Protein AF-0000000074165530 (afdb_homodimer)

Structure (mmCIF, N/CA/C/O backbone):
data_AF-0000000074165530-model_v1
#
loop_
_entity.id
_entity.type
_entity.pdbx_description
1 polymer 'H+-transporting ATP synthase subunit K'
#
loop_
_atom_site.group_PDB
_atom_site.id
_atom_site.type_symbol
_atom_site.label_atom_id
_atom_site.label_alt_id
_atom_site.label_comp_id
_atom_site.label_asym_id
_atom_site.label_entity_id
_atom_site.label_seq_id
_atom_site.pdbx_PDB_ins_code
_atom_site.Cartn_x
_atom_site.Cartn_y
_atom_site.Cartn_z
_atom_site.occupancy
_atom_site.B_iso_or_equiv
_atom_site.auth_seq_id
_atom_site.auth_comp_id
_atom_site.auth_asym_id
_atom_site.auth_atom_id
_atom_site.pdbx_PDB_model_num
ATOM 1 N N . MET A 1 1 ? 1.775 26.547 21.594 1 53.91 1 MET A N 1
ATOM 2 C CA . MET A 1 1 ? 1.534 25.906 20.297 1 53.91 1 MET A CA 1
ATOM 3 C C . MET A 1 1 ? 1.363 24.391 20.469 1 53.91 1 MET A C 1
ATOM 5 O O . MET A 1 1 ? 1.99 23.781 21.328 1 53.91 1 MET A O 1
ATOM 9 N N . PRO A 1 2 ? 0.323 23.719 19.969 1 65.38 2 PRO A N 1
ATOM 10 C CA . PRO A 1 2 ? 0.14 22.297 20.203 1 65.38 2 PRO A CA 1
ATOM 11 C C . PRO A 1 2 ? 1.396 21.484 19.891 1 65.38 2 PRO A C 1
ATOM 13 O O . PRO A 1 2 ? 2.207 21.891 19.047 1 65.38 2 PRO A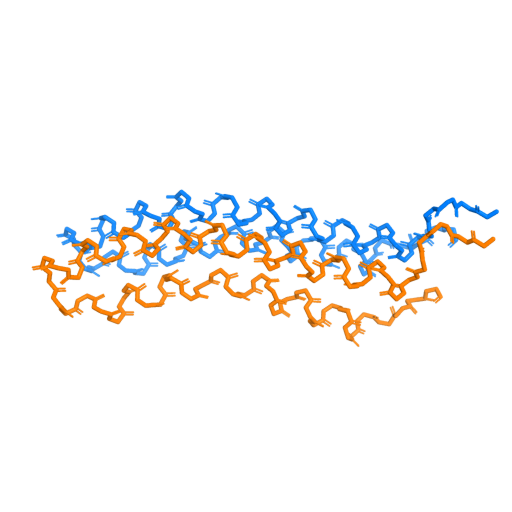 O 1
ATOM 16 N N . ALA A 1 3 ? 1.616 20.5 20.75 1 78.5 3 ALA A N 1
ATOM 17 C CA . ALA A 1 3 ? 2.791 19.641 20.625 1 78.5 3 ALA A CA 1
ATOM 18 C C . ALA A 1 3 ? 2.912 19.078 19.219 1 78.5 3 ALA A C 1
ATOM 20 O O . ALA A 1 3 ? 4.02 18.828 18.734 1 78.5 3 ALA A O 1
ATOM 21 N N . ILE A 1 4 ? 1.678 18.828 18.609 1 77.12 4 ILE A N 1
ATOM 22 C CA . ILE A 1 4 ? 1.638 18.281 17.25 1 77.12 4 ILE A CA 1
ATOM 23 C C . ILE A 1 4 ? 0.901 19.266 16.344 1 77.12 4 ILE A C 1
ATOM 25 O O . ILE A 1 4 ? -0.238 19.641 16.609 1 77.12 4 ILE A O 1
ATOM 29 N N . THR A 1 5 ? 1.479 19.781 15.453 1 81.94 5 THR A N 1
ATOM 30 C CA . THR A 1 5 ? 0.879 20.703 14.484 1 81.94 5 THR A CA 1
ATOM 31 C C . THR A 1 5 ? -0.133 19.969 13.609 1 81.94 5 THR A C 1
ATOM 33 O O . THR A 1 5 ? -0.099 18.734 13.508 1 81.94 5 THR A O 1
ATOM 36 N N . PRO A 1 6 ? -1.064 20.672 13.203 1 79.94 6 PRO A N 1
ATOM 37 C CA . PRO A 1 6 ? -2.029 20.047 12.289 1 79.94 6 PRO A CA 1
ATOM 38 C C . PRO A 1 6 ? -1.36 19.312 11.141 1 79.94 6 PRO A C 1
ATOM 40 O O . PRO A 1 6 ? -1.823 18.234 10.734 1 79.94 6 PRO A O 1
ATOM 43 N N . LYS A 1 7 ? -0.311 19.844 10.617 1 78.5 7 LYS A N 1
ATOM 44 C CA . LYS A 1 7 ? 0.422 19.188 9.539 1 78.5 7 LYS A CA 1
ATOM 45 C C . LYS A 1 7 ? 1.028 17.875 10.016 1 78.5 7 LYS A C 1
ATOM 47 O O . LYS A 1 7 ? 0.981 16.859 9.305 1 78.5 7 LYS A O 1
ATOM 52 N N . ALA A 1 8 ? 1.49 17.828 11.219 1 83.38 8 ALA A N 1
ATOM 53 C CA . ALA A 1 8 ? 2.072 16.625 11.789 1 83.38 8 ALA A CA 1
ATOM 54 C C . ALA A 1 8 ? 1 15.57 12.055 1 83.38 8 ALA A C 1
ATOM 56 O O . ALA A 1 8 ? 1.22 14.383 11.82 1 83.38 8 ALA A O 1
ATOM 57 N N . ALA A 1 9 ? -0.047 16.016 12.445 1 84.44 9 ALA A N 1
ATOM 58 C CA . ALA A 1 9 ? -1.156 15.102 12.711 1 84.44 9 ALA A CA 1
ATOM 59 C C . ALA A 1 9 ? -1.664 14.461 11.422 1 84.44 9 ALA A C 1
ATOM 61 O O . ALA A 1 9 ? -2.01 13.281 11.398 1 84.44 9 ALA A O 1
ATOM 62 N N . ALA A 1 10 ? -1.673 15.195 10.391 1 83.88 10 ALA A N 1
ATOM 63 C CA . ALA A 1 10 ? -2.076 14.688 9.078 1 83.88 10 ALA A CA 1
ATOM 64 C C . ALA A 1 10 ? -1.123 13.594 8.594 1 83.88 10 ALA A C 1
ATOM 66 O O . ALA A 1 10 ? -1.562 12.547 8.109 1 83.88 10 ALA A O 1
ATOM 67 N N . ALA A 1 11 ? 0.097 13.859 8.82 1 83.81 11 ALA A N 1
ATOM 68 C CA . ALA A 1 11 ? 1.108 12.883 8.406 1 83.81 11 ALA A CA 1
ATOM 69 C C . ALA A 1 11 ? 0.975 11.586 9.195 1 83.81 11 ALA A C 1
ATOM 71 O O . ALA A 1 11 ? 1.1 10.492 8.633 1 83.81 11 ALA A O 1
ATOM 72 N N . LEU A 1 12 ? 0.702 11.703 10.406 1 85.88 12 LEU A N 1
ATOM 73 C CA . LEU A 1 12 ? 0.539 10.531 11.258 1 85.88 12 LEU A CA 1
ATOM 74 C C . LEU A 1 12 ? -0.706 9.742 10.867 1 85.88 12 LEU A C 1
ATOM 76 O O . LEU A 1 12 ? -0.695 8.508 10.883 1 85.88 12 LEU A O 1
ATOM 80 N N . ALA A 1 13 ? -1.721 10.422 10.57 1 87.5 13 ALA A N 1
ATOM 81 C CA . ALA A 1 13 ? -2.957 9.766 10.148 1 87.5 13 ALA A CA 1
ATOM 82 C C . ALA A 1 13 ? -2.725 8.906 8.906 1 87.5 13 ALA A C 1
ATOM 84 O O . ALA A 1 13 ? -3.186 7.766 8.844 1 87.5 13 ALA A O 1
ATOM 85 N N . VAL A 1 14 ? -1.958 9.43 8.031 1 89.5 14 VAL A N 1
ATOM 86 C CA . VAL A 1 14 ? -1.671 8.703 6.801 1 89.5 14 VAL A CA 1
ATOM 87 C C . VAL A 1 14 ? -0.79 7.496 7.109 1 89.5 14 VAL A C 1
ATOM 89 O O . VAL A 1 14 ? -1.013 6.406 6.574 1 89.5 14 VAL A O 1
ATOM 92 N N . GLY A 1 15 ? 0.15 7.691 7.926 1 91.19 15 GLY A N 1
ATOM 93 C CA . GLY A 1 15 ? 1.007 6.586 8.32 1 91.19 15 GLY A CA 1
ATOM 94 C C . GLY A 1 15 ? 0.248 5.453 8.984 1 91.19 15 GLY A C 1
ATOM 95 O O . GLY A 1 15 ? 0.496 4.277 8.703 1 91.19 15 GLY A O 1
ATOM 96 N N . LEU A 1 16 ? -0.61 5.762 9.828 1 93.19 16 LEU A N 1
ATOM 97 C CA . LEU A 1 16 ? -1.426 4.762 10.508 1 93.19 16 LEU A CA 1
ATOM 98 C C . LEU A 1 16 ? -2.336 4.039 9.523 1 93.19 16 LEU A C 1
ATOM 100 O O . LEU A 1 16 ? -2.547 2.83 9.633 1 93.19 16 LEU A O 1
ATOM 104 N N . ALA A 1 17 ? -2.904 4.801 8.641 1 95.12 17 ALA A N 1
ATOM 105 C CA . ALA A 1 17 ? -3.713 4.191 7.59 1 95.12 17 ALA A CA 1
ATOM 106 C C . ALA A 1 17 ? -2.891 3.203 6.77 1 95.12 17 ALA A C 1
ATOM 108 O O . ALA A 1 17 ? -3.379 2.129 6.41 1 95.12 17 ALA A O 1
ATOM 109 N N . ALA A 1 18 ? -1.648 3.572 6.516 1 96.44 18 ALA A N 1
ATOM 110 C CA . ALA A 1 18 ? -0.757 2.689 5.77 1 96.44 18 ALA A CA 1
ATOM 111 C C . ALA A 1 18 ? -0.481 1.404 6.547 1 96.44 18 ALA A C 1
ATOM 113 O O . ALA A 1 18 ? -0.451 0.316 5.965 1 96.44 18 ALA A O 1
ATOM 114 N N . LEU A 1 19 ? -0.295 1.461 7.812 1 96.94 19 LEU A N 1
ATOM 115 C CA . LEU A 1 19 ? -0.076 0.283 8.648 1 96.94 19 LEU A CA 1
ATOM 116 C C . LEU A 1 19 ? -1.288 -0.642 8.609 1 96.94 19 LEU A C 1
ATOM 118 O O . LEU A 1 19 ? -1.143 -1.859 8.477 1 96.94 19 LEU A O 1
ATOM 122 N N . ALA A 1 20 ? -2.404 -0.044 8.719 1 97.19 20 ALA A N 1
ATOM 123 C CA . ALA A 1 20 ? -3.637 -0.825 8.664 1 97.19 20 ALA A CA 1
ATOM 124 C C . ALA A 1 20 ? -3.777 -1.532 7.32 1 97.19 20 ALA A C 1
ATOM 126 O O . ALA A 1 20 ? -4.121 -2.715 7.266 1 97.19 20 ALA A O 1
ATOM 127 N N . ALA A 1 21 ? -3.559 -0.801 6.281 1 98.38 21 ALA A N 1
ATOM 128 C CA . ALA A 1 21 ? -3.637 -1.367 4.938 1 98.38 21 ALA A CA 1
ATOM 129 C C . ALA A 1 21 ? -2.639 -2.51 4.762 1 98.38 21 ALA A C 1
ATOM 131 O O . ALA A 1 21 ? -2.986 -3.572 4.242 1 98.38 21 ALA A O 1
ATOM 132 N N . GLY A 1 22 ? -1.428 -2.32 5.195 1 98.19 22 GLY A N 1
ATOM 133 C CA . GLY A 1 22 ? -0.416 -3.359 5.082 1 98.19 22 GLY A CA 1
ATOM 134 C C . GLY A 1 22 ? -0.763 -4.617 5.855 1 98.19 22 GLY A C 1
ATOM 135 O O . GLY A 1 22 ? -0.548 -5.73 5.367 1 98.19 22 GLY A O 1
ATOM 136 N N . TYR A 1 23 ? -1.259 -4.43 6.992 1 97.94 23 TYR A N 1
ATOM 137 C CA . TYR A 1 23 ? -1.693 -5.555 7.812 1 97.94 23 TYR A CA 1
ATOM 138 C C . TYR A 1 23 ? -2.789 -6.348 7.109 1 97.94 23 TYR A C 1
ATOM 140 O O . TYR A 1 23 ? -2.732 -7.578 7.055 1 97.94 23 TYR A O 1
ATOM 148 N N . ALA A 1 24 ? -3.766 -5.711 6.602 1 98.31 24 ALA A N 1
ATOM 149 C CA . ALA A 1 24 ? -4.836 -6.371 5.855 1 98.31 24 ALA A CA 1
ATOM 150 C C . ALA A 1 24 ? -4.289 -7.09 4.629 1 98.31 24 ALA A C 1
ATOM 152 O O . ALA A 1 24 ? -4.668 -8.227 4.348 1 98.31 24 ALA A O 1
ATOM 153 N N . GLU A 1 25 ? -3.383 -6.426 3.893 1 98.62 25 GLU A N 1
ATOM 154 C CA . GLU A 1 25 ? -2.822 -6.977 2.662 1 98.62 25 GLU A CA 1
ATOM 155 C C . GLU A 1 25 ? -2.016 -8.242 2.941 1 98.62 25 GLU A C 1
ATOM 157 O O . GLU A 1 25 ? -1.985 -9.164 2.115 1 98.62 25 GLU A O 1
ATOM 162 N N . ARG A 1 26 ? -1.394 -8.281 4.082 1 98.44 26 ARG A N 1
ATOM 163 C CA . ARG A 1 26 ? -0.604 -9.461 4.41 1 98.44 26 ARG A CA 1
ATOM 164 C C . ARG A 1 26 ? -1.459 -10.719 4.363 1 98.44 26 ARG A C 1
ATOM 166 O O . ARG A 1 26 ? -1.078 -11.711 3.742 1 98.44 26 ARG A O 1
ATOM 173 N N . GLY A 1 27 ? -2.533 -10.664 4.996 1 98.25 27 GLY A N 1
ATOM 174 C CA . GLY A 1 27 ? -3.428 -11.805 5.051 1 98.25 27 GLY A CA 1
ATOM 175 C C . GLY A 1 27 ? -4.117 -12.086 3.729 1 98.25 27 GLY A C 1
ATOM 176 O O . GLY A 1 27 ? -4.098 -13.219 3.24 1 98.25 27 GLY A O 1
ATOM 177 N N . ILE A 1 28 ? -4.703 -11.125 3.164 1 98.62 28 ILE A N 1
ATOM 178 C CA . ILE A 1 28 ? -5.453 -11.266 1.92 1 98.62 28 ILE A CA 1
ATOM 179 C C . ILE A 1 28 ? -4.52 -11.75 0.81 1 98.62 28 ILE A C 1
ATOM 181 O O . ILE A 1 28 ? -4.852 -12.688 0.08 1 98.62 28 ILE A O 1
ATOM 185 N N . GLY A 1 29 ? -3.348 -11.156 0.707 1 98.5 29 GLY A N 1
ATOM 186 C CA . GLY A 1 29 ? -2.4 -11.492 -0.347 1 98.5 29 GLY A CA 1
ATOM 187 C C . GLY A 1 29 ? -1.848 -12.898 -0.231 1 98.5 29 GLY A C 1
ATOM 188 O O . GLY A 1 29 ? -1.711 -13.602 -1.233 1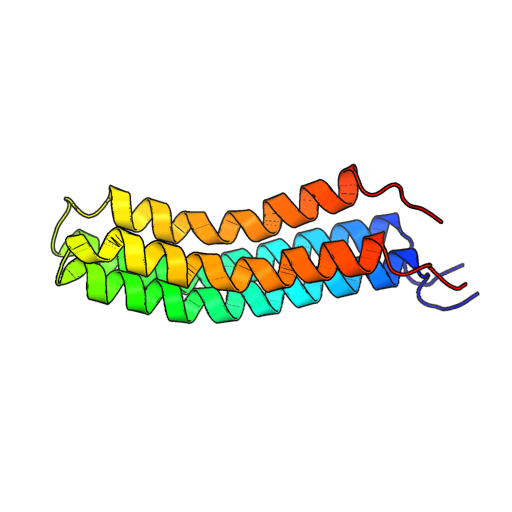 98.5 29 GLY A O 1
ATOM 189 N N . SER A 1 30 ? -1.57 -13.266 0.984 1 98.44 30 SER A N 1
ATOM 190 C CA . SER A 1 30 ? -1.077 -14.625 1.179 1 98.44 30 SER A CA 1
ATOM 191 C C . SER A 1 30 ? -2.133 -15.656 0.795 1 98.44 30 SER A C 1
ATOM 193 O O . SER A 1 30 ? -1.821 -16.672 0.162 1 98.44 30 SER A O 1
ATOM 195 N N . ALA A 1 31 ? -3.334 -15.398 1.21 1 98.38 31 ALA A N 1
ATOM 196 C CA . ALA A 1 31 ? -4.43 -16.281 0.844 1 98.38 31 ALA A CA 1
ATOM 197 C C . ALA A 1 31 ? -4.645 -16.297 -0.666 1 98.38 31 ALA A C 1
ATOM 199 O O . ALA A 1 31 ? -4.926 -17.344 -1.251 1 98.38 31 ALA A O 1
ATOM 200 N N . ALA A 1 32 ? -4.559 -15.164 -1.25 1 98.62 32 ALA A N 1
ATOM 201 C CA . ALA A 1 32 ? -4.711 -15.039 -2.697 1 98.62 32 ALA A CA 1
ATOM 202 C C . ALA A 1 32 ? -3.674 -15.883 -3.434 1 98.62 32 ALA A C 1
ATOM 204 O O . ALA A 1 32 ? -3.994 -16.547 -4.418 1 98.62 32 ALA A O 1
ATOM 205 N N . VAL A 1 33 ? -2.445 -15.883 -2.936 1 98.19 33 VAL A N 1
ATOM 206 C CA . VAL A 1 33 ? -1.387 -16.672 -3.549 1 98.19 33 VAL A CA 1
ATOM 207 C C . VAL A 1 33 ? -1.762 -18.156 -3.506 1 98.19 33 VAL A C 1
ATOM 209 O O . VAL A 1 33 ? -1.594 -18.875 -4.496 1 98.19 33 VAL A O 1
ATOM 212 N N . GLY A 1 34 ? -2.291 -18.578 -2.414 1 97.06 34 GLY A N 1
ATOM 213 C CA . GLY A 1 34 ? -2.742 -19.969 -2.309 1 97.06 34 GLY A CA 1
ATOM 214 C C . GLY A 1 34 ? -3.863 -20.297 -3.273 1 97.06 34 GLY A C 1
ATOM 215 O O . GLY A 1 34 ? -3.852 -21.359 -3.904 1 97.06 34 GLY A O 1
ATOM 216 N N . ALA A 1 35 ? -4.797 -19.469 -3.391 1 97.75 35 ALA A N 1
ATOM 217 C CA . ALA A 1 35 ? -5.926 -19.688 -4.293 1 97.75 35 ALA A CA 1
ATOM 218 C C . ALA A 1 35 ? -5.461 -19.734 -5.746 1 97.75 35 ALA A C 1
ATOM 220 O O . ALA A 1 35 ? -5.91 -20.578 -6.52 1 97.75 35 ALA A O 1
ATOM 221 N N . ILE A 1 36 ? -4.531 -18.891 -6.109 1 97.56 36 ILE A N 1
ATOM 222 C CA . ILE A 1 36 ? -4.027 -18.797 -7.473 1 97.56 36 ILE A CA 1
ATOM 223 C C . ILE A 1 36 ? -3.176 -20.016 -7.805 1 97.56 36 ILE A C 1
ATOM 225 O O . ILE A 1 36 ? -3.191 -20.5 -8.938 1 97.56 36 ILE A O 1
ATOM 229 N N . ALA A 1 37 ? -2.52 -20.531 -6.828 1 97 37 ALA A N 1
ATOM 230 C CA . ALA A 1 37 ? -1.731 -21.75 -7.004 1 97 37 ALA A CA 1
ATOM 231 C C . ALA A 1 37 ? -2.621 -22.938 -7.383 1 97 37 ALA A C 1
ATOM 233 O O . ALA A 1 37 ? -2.209 -23.812 -8.148 1 97 37 ALA A O 1
ATOM 234 N N . GLU A 1 38 ? -3.883 -22.812 -6.914 1 96.44 38 GLU A N 1
ATOM 235 C CA . GLU A 1 38 ? -4.832 -23.875 -7.203 1 96.44 38 GLU A CA 1
ATOM 236 C C . GLU A 1 38 ? -5.551 -23.641 -8.531 1 96.44 38 GLU A C 1
ATOM 238 O O . GLU A 1 38 ? -5.812 -24.578 -9.281 1 96.44 38 GLU A O 1
ATOM 243 N N . ASP A 1 39 ? -5.832 -22.344 -8.828 1 97.06 39 ASP A N 1
ATOM 244 C CA . ASP A 1 39 ? -6.555 -21.953 -10.031 1 97.06 39 ASP A CA 1
ATOM 245 C C . ASP A 1 39 ? -6.074 -20.594 -10.547 1 97.06 39 ASP A C 1
ATOM 247 O O . ASP A 1 39 ? -6.555 -19.547 -10.094 1 97.06 39 ASP A O 1
ATOM 251 N N . PRO A 1 40 ? -5.25 -20.516 -11.484 1 95.62 40 PRO A N 1
ATOM 252 C CA . PRO A 1 40 ? -4.641 -19.281 -11.984 1 95.62 40 PRO A CA 1
ATOM 253 C C . PRO A 1 40 ? -5.672 -18.281 -12.523 1 95.62 40 PRO A C 1
ATOM 255 O O . PRO A 1 40 ? -5.379 -17.094 -12.664 1 95.62 40 PRO A O 1
ATOM 258 N N . ASP A 1 41 ? -6.84 -18.766 -12.758 1 96.69 41 ASP A N 1
ATOM 259 C CA . ASP A 1 41 ? -7.879 -17.875 -13.266 1 96.69 41 ASP A CA 1
ATOM 260 C C . ASP A 1 41 ? -8.359 -16.922 -12.172 1 96.69 41 ASP A C 1
ATOM 262 O O . ASP A 1 41 ? -9.055 -15.945 -12.453 1 96.69 41 ASP A O 1
ATOM 266 N N . LEU A 1 42 ? -7.914 -17.188 -10.969 1 97.62 42 LEU A N 1
ATOM 267 C CA . LEU A 1 42 ? -8.32 -16.359 -9.836 1 97.62 42 LEU A CA 1
ATOM 268 C C . LEU A 1 42 ? -7.367 -15.195 -9.641 1 97.62 42 LEU A C 1
ATOM 270 O O . LEU A 1 42 ? -7.508 -14.422 -8.688 1 97.62 42 LEU A O 1
ATOM 274 N N . PHE A 1 43 ? -6.449 -15.023 -10.508 1 97.25 43 PHE A N 1
ATOM 275 C CA . PHE A 1 43 ? -5.465 -13.961 -10.391 1 97.25 43 PHE A CA 1
ATOM 276 C C . PHE A 1 43 ? -6.145 -12.602 -10.297 1 97.25 43 PHE A C 1
ATOM 278 O O . PHE A 1 43 ? -5.836 -11.805 -9.406 1 97.25 43 PHE A O 1
ATOM 285 N N . GLY A 1 44 ? -7.07 -12.43 -11.109 1 97.75 44 GLY A N 1
ATOM 286 C CA . GLY A 1 44 ? -7.762 -11.148 -11.109 1 97.75 44 GLY A CA 1
ATOM 287 C C . GLY A 1 44 ? -8.5 -10.867 -9.812 1 97.75 44 GLY A C 1
ATOM 288 O O . GLY A 1 44 ? -8.391 -9.773 -9.25 1 97.75 44 GLY A O 1
ATOM 289 N N . THR A 1 45 ? -9.219 -11.812 -9.383 1 97.88 45 THR A N 1
ATOM 290 C CA . THR A 1 45 ? -9.969 -11.695 -8.141 1 97.88 45 THR A CA 1
ATOM 291 C C . THR A 1 45 ? -9.023 -11.508 -6.957 1 97.88 45 THR A C 1
ATOM 293 O O . THR A 1 45 ? -9.258 -10.656 -6.098 1 97.88 45 THR A O 1
ATOM 296 N N . GLY A 1 46 ? -7.879 -12.305 -6.902 1 98 46 GLY A N 1
ATOM 297 C CA . GLY A 1 46 ? -6.883 -12.18 -5.848 1 98 46 GLY A CA 1
ATOM 298 C C . GLY A 1 46 ? -6.215 -10.82 -5.816 1 98 46 GLY A C 1
ATOM 299 O O . GLY A 1 46 ? -6.012 -10.25 -4.742 1 98 46 GLY A O 1
ATOM 300 N N . LEU A 1 47 ? -5.977 -10.344 -6.992 1 98.06 47 LEU A N 1
ATOM 301 C CA . LEU A 1 47 ? -5.348 -9.031 -7.113 1 98.06 47 LEU A CA 1
ATOM 302 C C . LEU A 1 47 ? -6.273 -7.934 -6.59 1 98.06 47 LEU A C 1
ATOM 304 O O . LEU A 1 47 ? -5.844 -7.066 -5.828 1 98.06 47 LEU A O 1
ATOM 308 N N . ILE A 1 48 ? -7.535 -7.961 -6.926 1 98.06 48 ILE A N 1
ATOM 309 C CA . ILE A 1 48 ? -8.508 -6.945 -6.539 1 98.06 48 ILE A CA 1
ATOM 310 C C . ILE A 1 48 ? -8.672 -6.941 -5.02 1 98.06 48 ILE A C 1
ATOM 312 O O . ILE A 1 48 ? -8.68 -5.883 -4.391 1 98.06 48 ILE A O 1
ATOM 316 N N . LEU A 1 49 ? -8.75 -8.164 -4.512 1 98.38 49 LEU A N 1
ATOM 317 C CA . LEU A 1 49 ? -8.922 -8.273 -3.066 1 98.38 49 LEU A CA 1
ATOM 318 C C . LEU A 1 49 ? -7.684 -7.77 -2.332 1 98.38 49 LEU A C 1
ATOM 320 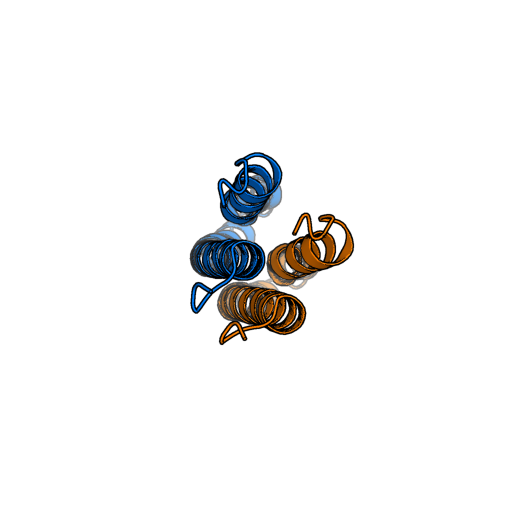O O . LEU A 1 49 ? -7.797 -7.141 -1.275 1 98.38 49 LEU A O 1
ATOM 324 N N . THR A 1 50 ? -6.52 -8.023 -2.904 1 98.5 50 THR A N 1
ATOM 325 C CA . THR A 1 50 ? -5.266 -7.648 -2.258 1 98.5 50 THR A CA 1
ATOM 326 C C . THR A 1 50 ? -5.062 -6.137 -2.324 1 98.5 50 THR A C 1
ATOM 328 O O . THR A 1 50 ? -4.5 -5.539 -1.403 1 98.5 50 THR A O 1
ATOM 331 N N . VAL A 1 51 ? -5.566 -5.48 -3.404 1 97.88 51 VAL A N 1
ATOM 332 C CA . VAL A 1 51 ? -5.359 -4.043 -3.561 1 97.88 51 VAL A CA 1
ATOM 333 C C . VAL A 1 51 ? -6.422 -3.279 -2.779 1 97.88 51 VAL A C 1
ATOM 335 O O . VAL A 1 51 ? -6.246 -2.098 -2.467 1 97.88 51 VAL A O 1
ATOM 338 N N . LEU A 1 52 ? -7.523 -3.891 -2.324 1 98.19 52 LEU A N 1
ATOM 339 C CA . LEU A 1 52 ? -8.672 -3.25 -1.693 1 98.19 52 LEU A CA 1
ATOM 340 C C . LEU A 1 52 ? -8.25 -2.475 -0.45 1 98.19 52 LEU A C 1
ATOM 342 O O . LEU A 1 52 ? -8.695 -1.346 -0.235 1 98.19 52 LEU A O 1
ATOM 346 N N . PRO A 1 53 ? -7.359 -2.945 0.352 1 98.25 53 PRO A N 1
ATOM 347 C CA . PRO A 1 53 ? -6.969 -2.24 1.575 1 98.25 53 PRO A CA 1
ATOM 348 C C . PRO A 1 53 ? -6.254 -0.919 1.292 1 98.25 53 PRO A C 1
ATOM 350 O O . PRO A 1 53 ? -6.164 -0.06 2.172 1 98.25 53 PRO A O 1
ATOM 353 N N . GLU A 1 54 ? -5.734 -0.71 0.047 1 97.19 54 GLU A N 1
ATOM 354 C CA . GLU A 1 54 ? -5.102 0.556 -0.312 1 97.19 54 GLU A CA 1
ATOM 355 C C . GLU A 1 54 ? -6.074 1.722 -0.156 1 97.19 54 GLU A C 1
ATOM 357 O O . GLU A 1 54 ? -5.652 2.871 -0.007 1 97.19 54 GLU A O 1
ATOM 362 N N . THR A 1 55 ? -7.387 1.422 -0.172 1 96.62 55 THR A N 1
ATOM 363 C CA . THR A 1 55 ? -8.406 2.455 -0.025 1 96.62 55 THR A CA 1
ATOM 364 C C . THR A 1 55 ? -8.297 3.137 1.336 1 96.62 55 THR A C 1
ATOM 366 O O . THR A 1 55 ? -8.664 4.301 1.484 1 96.62 55 THR A O 1
ATOM 369 N N . LEU A 1 56 ? -7.746 2.402 2.289 1 96.5 56 LEU A N 1
ATOM 370 C CA . LEU A 1 56 ? -7.551 2.99 3.609 1 96.5 56 LEU A CA 1
ATOM 371 C C . LEU A 1 56 ? -6.613 4.191 3.539 1 96.5 56 LEU A C 1
ATOM 373 O O . LEU A 1 56 ? -6.879 5.227 4.152 1 96.5 56 LEU A O 1
ATOM 377 N N . VAL A 1 57 ? -5.559 4.07 2.766 1 94 57 VAL A N 1
ATOM 378 C CA . VAL A 1 57 ? -4.574 5.141 2.646 1 94 57 VAL A CA 1
ATOM 379 C C . VAL A 1 57 ? -5.129 6.258 1.764 1 94 57 VAL A C 1
ATOM 381 O O . VAL A 1 57 ? -4.953 7.441 2.062 1 94 57 VAL A O 1
ATOM 384 N N . ILE A 1 58 ? -5.828 5.867 0.717 1 92.94 58 ILE A N 1
ATOM 385 C CA . ILE A 1 58 ? -6.438 6.855 -0.169 1 92.94 58 ILE A CA 1
ATOM 386 C C . ILE A 1 58 ? -7.441 7.699 0.614 1 92.94 58 ILE A C 1
ATOM 388 O O . ILE A 1 58 ? -7.457 8.93 0.487 1 92.94 58 ILE A O 1
ATOM 392 N N . LEU A 1 59 ? -8.273 7.078 1.426 1 91.31 59 LEU A N 1
ATOM 393 C CA . LEU A 1 59 ? -9.25 7.801 2.229 1 91.31 59 LEU A CA 1
ATOM 394 C C . LEU A 1 59 ? -8.562 8.742 3.209 1 91.31 59 LEU A C 1
ATOM 396 O O . LEU A 1 59 ? -9.023 9.867 3.424 1 91.31 59 LEU A O 1
ATOM 400 N N . ALA A 1 60 ? -7.523 8.234 3.793 1 89.94 60 ALA A N 1
ATOM 401 C CA . ALA A 1 60 ? -6.77 9.102 4.691 1 89.94 60 ALA A CA 1
ATOM 402 C C . ALA A 1 60 ? -6.258 10.336 3.955 1 89.94 60 ALA A C 1
ATOM 404 O O . ALA A 1 60 ? -6.297 11.445 4.488 1 89.94 60 ALA A O 1
ATOM 405 N N . LEU A 1 61 ? -5.828 10.195 2.752 1 85.94 61 LEU A N 1
ATOM 406 C CA . LEU A 1 61 ? -5.332 11.312 1.949 1 85.94 61 LEU A CA 1
ATOM 407 C C . LEU A 1 61 ? -6.449 12.305 1.651 1 85.94 61 LEU A C 1
ATOM 409 O O . LEU A 1 61 ? -6.246 13.523 1.737 1 85.94 61 LEU A O 1
ATOM 413 N N . VAL A 1 62 ? -7.57 11.781 1.313 1 85.12 62 VAL A N 1
ATOM 414 C CA . VAL A 1 62 ? -8.719 12.633 1.024 1 85.12 62 VAL A CA 1
ATOM 415 C C . VAL A 1 62 ? -9.094 13.438 2.268 1 85.12 62 VAL A C 1
ATOM 417 O O . VAL A 1 62 ? -9.367 14.641 2.18 1 85.12 62 VAL A O 1
ATOM 420 N N . VAL A 1 63 ? -9.055 12.828 3.383 1 83.06 63 VAL A N 1
ATOM 421 C CA . VAL A 1 63 ? -9.43 13.484 4.629 1 83.06 63 VAL A CA 1
ATOM 422 C C . VAL A 1 63 ? -8.43 14.586 4.957 1 83.06 63 VAL A C 1
ATOM 424 O O . VAL A 1 63 ? -8.812 15.695 5.34 1 83.06 63 VAL A O 1
ATOM 427 N N . VAL A 1 64 ? -7.16 14.328 4.805 1 80.25 64 VAL A N 1
ATOM 428 C CA . VAL A 1 64 ? -6.129 15.297 5.156 1 80.25 64 VAL A CA 1
ATOM 429 C C . VAL A 1 64 ? -6.188 16.484 4.195 1 80.25 64 VAL A C 1
ATOM 431 O O . VAL A 1 64 ? -5.906 17.625 4.586 1 80.25 64 VAL A O 1
ATOM 434 N N . PHE A 1 65 ? -6.566 16.203 3 1 76.75 65 PHE A N 1
ATOM 435 C CA . PHE A 1 65 ? -6.613 17.281 2.016 1 76.75 65 PHE A CA 1
ATOM 436 C C . PHE A 1 65 ? -7.898 18.094 2.158 1 76.75 65 PHE A C 1
ATOM 438 O O . PHE A 1 65 ? -7.922 19.281 1.864 1 76.75 65 PHE A O 1
ATOM 445 N N . VAL A 1 66 ? -8.953 17.484 2.514 1 72.75 66 VAL A N 1
ATOM 446 C CA . VAL A 1 66 ? -10.242 18.156 2.488 1 72.75 66 VAL A CA 1
ATOM 447 C C . VAL A 1 66 ? -10.562 18.719 3.875 1 72.75 66 VAL A C 1
ATOM 449 O O . VAL A 1 66 ? -11.289 19.703 4 1 72.75 66 VAL A O 1
ATOM 452 N N . VAL A 1 67 ? -10.188 17.953 4.836 1 62 67 VAL A N 1
ATOM 453 C CA . VAL A 1 67 ? -10.609 18.422 6.148 1 62 67 VAL A CA 1
ATOM 454 C C . VAL A 1 67 ? -9.867 19.719 6.492 1 62 67 VAL A C 1
ATOM 456 O O . VAL A 1 67 ? -8.633 19.734 6.531 1 62 67 VAL A O 1
ATOM 459 N N . PRO A 1 68 ? -10.57 20.859 6.488 1 52.53 68 PRO A N 1
ATOM 460 C CA . PRO A 1 68 ? -10.094 22.188 6.887 1 52.53 68 PRO A CA 1
ATOM 461 C C . PRO A 1 68 ? -9.32 22.172 8.203 1 52.53 68 PRO A C 1
ATOM 463 O O . PRO A 1 68 ? -9.578 21.312 9.062 1 52.53 68 PRO A O 1
ATOM 466 N N . THR A 1 69 ? -7.875 22.078 8.016 1 52.94 69 THR A N 1
ATOM 467 C CA . THR A 1 69 ? -7.188 22.328 9.281 1 52.94 69 THR A CA 1
ATOM 468 C C . THR A 1 69 ? -7.902 23.406 10.086 1 52.94 69 THR A C 1
ATOM 470 O O . THR A 1 69 ? -8.117 24.516 9.594 1 52.94 69 THR A O 1
ATOM 473 N N . PRO A 1 70 ? -8.727 22.984 10.898 1 45.53 70 PRO A N 1
ATOM 474 C CA . PRO A 1 70 ? -9.312 24.078 11.672 1 45.53 70 PRO A CA 1
ATOM 475 C C . PRO A 1 70 ? -8.266 25.062 12.188 1 45.53 70 PRO A C 1
ATOM 477 O O . PRO A 1 70 ? -8.562 26.234 12.406 1 45.53 70 PRO A O 1
ATOM 480 N N . PHE A 1 71 ? -7.164 24.5 12.898 1 33.88 71 PHE A N 1
ATOM 481 C CA . PHE A 1 71 ? -6.391 25.516 13.609 1 33.88 71 PHE A CA 1
ATOM 482 C C . PHE A 1 71 ? -5.453 26.25 12.664 1 33.88 71 PHE A C 1
ATOM 484 O O . PHE A 1 71 ? -5.031 25.703 11.641 1 33.88 71 PHE A O 1
ATOM 491 N N . MET B 1 1 ? 8.117 25.625 20.359 1 58.41 1 MET B N 1
ATOM 492 C CA . MET B 1 1 ? 8.195 25.016 19.031 1 58.41 1 MET B CA 1
ATOM 493 C C . MET B 1 1 ? 7.465 23.672 19 1 58.41 1 MET B C 1
ATOM 495 O O . MET B 1 1 ? 7.395 22.984 20.016 1 58.41 1 MET B O 1
ATOM 499 N N . PRO B 1 2 ? 6.754 23.359 18.047 1 72 2 PRO B N 1
ATOM 500 C CA . PRO B 1 2 ? 6.094 22.047 18.062 1 72 2 PRO B CA 1
ATOM 501 C C . PRO B 1 2 ? 7.07 20.891 18.266 1 72 2 PRO B C 1
ATOM 503 O O . PRO B 1 2 ? 8.242 21 17.891 1 72 2 PRO B O 1
ATOM 506 N N . ALA B 1 3 ? 6.668 19.859 19 1 80.88 3 ALA B N 1
ATOM 507 C CA . ALA B 1 3 ? 7.512 18.703 19.297 1 80.88 3 ALA B CA 1
ATOM 508 C C . ALA B 1 3 ? 7.973 18.016 18.031 1 80.88 3 ALA B C 1
ATOM 510 O O . ALA B 1 3 ? 9.07 17.453 17.969 1 80.88 3 ALA B O 1
ATOM 511 N N . ILE B 1 4 ? 7.066 18.047 17.016 1 79.31 4 ILE B N 1
ATOM 512 C CA . ILE B 1 4 ? 7.406 17.422 15.742 1 79.31 4 ILE B CA 1
ATOM 513 C C . ILE B 1 4 ? 7.145 18.391 14.594 1 79.31 4 ILE B C 1
ATOM 515 O O . ILE B 1 4 ? 6.035 18.891 14.445 1 79.31 4 ILE B O 1
ATOM 519 N N . THR B 1 5 ? 8.195 18.734 13.961 1 82.81 5 THR B N 1
ATOM 520 C CA . THR B 1 5 ? 8.086 19.641 12.828 1 82.81 5 THR B CA 1
ATOM 521 C C . THR B 1 5 ? 7.359 18.969 11.664 1 82.81 5 THR B C 1
ATOM 523 O O . THR B 1 5 ? 7.258 17.734 11.625 1 82.81 5 THR B O 1
ATOM 526 N N . PRO B 1 6 ? 6.852 19.719 10.883 1 78.12 6 PRO B N 1
ATOM 527 C CA . PRO B 1 6 ? 6.18 19.141 9.719 1 78.12 6 PRO B CA 1
ATOM 528 C C . PRO B 1 6 ? 7.102 18.25 8.883 1 78.12 6 PRO B C 1
ATOM 530 O O . PRO B 1 6 ? 6.672 17.219 8.367 1 78.12 6 PRO B O 1
ATOM 533 N N . LYS B 1 7 ? 8.312 18.688 8.695 1 82.69 7 LYS B N 1
ATOM 534 C CA . LYS B 1 7 ? 9.266 17.875 7.941 1 82.69 7 LYS B CA 1
ATOM 535 C C . LYS B 1 7 ? 9.516 16.547 8.625 1 82.69 7 LYS B C 1
ATOM 537 O O . LYS B 1 7 ? 9.586 15.5 7.957 1 82.69 7 LYS B O 1
ATOM 542 N N . ALA B 1 8 ? 9.594 16.453 9.922 1 87.31 8 ALA B N 1
ATOM 543 C CA . ALA B 1 8 ? 9.789 15.22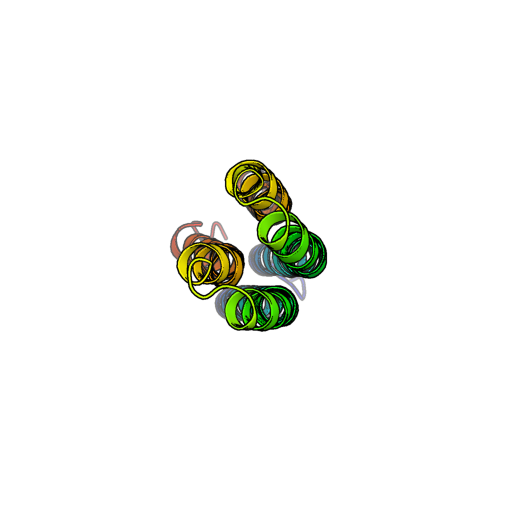7 10.688 1 87.31 8 ALA B CA 1
ATOM 544 C C . ALA B 1 8 ? 8.562 14.32 10.602 1 87.31 8 ALA B C 1
ATOM 546 O O . ALA B 1 8 ? 8.695 13.102 10.477 1 87.31 8 ALA B O 1
ATOM 547 N N . ALA B 1 9 ? 7.441 14.898 10.641 1 86.25 9 ALA B N 1
ATOM 548 C CA . ALA B 1 9 ? 6.203 14.125 10.555 1 86.25 9 ALA B CA 1
ATOM 549 C C . ALA B 1 9 ? 6.055 13.477 9.18 1 86.25 9 ALA B C 1
ATOM 551 O O . ALA B 1 9 ? 5.574 12.344 9.07 1 86.25 9 ALA B O 1
ATOM 552 N N . ALA B 1 10 ? 6.516 14.195 8.188 1 85.5 10 ALA B N 1
ATOM 553 C CA . ALA B 1 10 ? 6.5 13.656 6.828 1 85.5 10 ALA B CA 1
ATOM 554 C C . ALA B 1 10 ? 7.414 12.438 6.715 1 85.5 10 ALA B C 1
ATOM 556 O O . ALA B 1 10 ? 7.035 11.414 6.137 1 85.5 10 ALA B O 1
ATOM 557 N N . ALA B 1 11 ? 8.531 12.562 7.281 1 89.06 11 ALA B N 1
ATOM 558 C CA . ALA B 1 11 ? 9.484 11.453 7.266 1 89.06 11 ALA B CA 1
ATOM 559 C C . ALA B 1 11 ? 8.938 10.242 8.008 1 89.06 11 ALA B C 1
ATOM 561 O O . ALA B 1 11 ? 9.102 9.109 7.562 1 89.06 11 ALA B O 1
ATOM 562 N N . LEU B 1 12 ? 8.328 10.477 9.07 1 89.88 12 LEU B N 1
ATOM 563 C CA . LEU B 1 12 ? 7.746 9.398 9.852 1 89.88 12 LEU B CA 1
ATOM 564 C C . LEU B 1 12 ? 6.621 8.711 9.086 1 89.88 12 LEU B C 1
ATOM 566 O O . LEU B 1 12 ? 6.496 7.484 9.117 1 89.88 1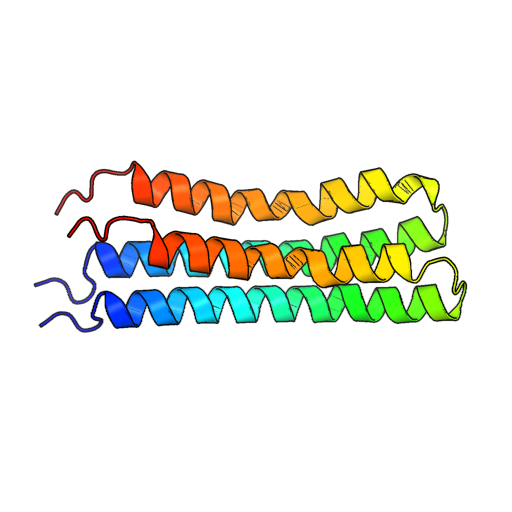2 LEU B O 1
ATOM 570 N N . ALA B 1 13 ? 5.84 9.461 8.469 1 89.44 13 ALA B N 1
ATOM 571 C CA . ALA B 1 13 ? 4.738 8.898 7.688 1 89.44 13 ALA B CA 1
ATOM 572 C C . ALA B 1 13 ? 5.254 7.953 6.609 1 89.44 13 ALA B C 1
ATOM 574 O O . ALA B 1 13 ? 4.719 6.855 6.43 1 89.44 13 ALA B O 1
ATOM 575 N N . VAL B 1 14 ? 6.312 8.367 5.953 1 92.06 14 VAL B N 1
ATOM 576 C CA . VAL B 1 14 ? 6.906 7.527 4.914 1 92.06 14 VAL B CA 1
ATOM 577 C C . VAL B 1 14 ? 7.492 6.266 5.543 1 92.06 14 VAL B C 1
ATOM 579 O O . VAL B 1 14 ? 7.344 5.168 4.996 1 92.06 14 VAL B O 1
ATOM 582 N N . GLY B 1 15 ? 8.117 6.422 6.582 1 94.31 15 GLY B N 1
ATOM 583 C CA . GLY B 1 15 ? 8.664 5.27 7.285 1 94.31 15 GLY B CA 1
ATOM 584 C C . GLY B 1 15 ? 7.598 4.273 7.707 1 94.31 15 GLY B C 1
ATOM 585 O O . GLY B 1 15 ? 7.785 3.064 7.566 1 94.31 15 GLY B O 1
ATOM 586 N N . LEU B 1 16 ? 6.551 4.73 8.25 1 95 16 LEU B N 1
ATOM 587 C CA . LEU B 1 16 ? 5.449 3.867 8.664 1 95 16 LEU B CA 1
ATOM 588 C C . LEU B 1 16 ? 4.848 3.143 7.461 1 95 16 LEU B C 1
ATOM 590 O O . LEU B 1 16 ? 4.504 1.962 7.555 1 95 16 LEU B O 1
ATOM 594 N N . ALA B 1 17 ? 4.691 3.893 6.422 1 95.88 17 ALA B N 1
ATOM 595 C CA . ALA B 1 17 ? 4.199 3.273 5.195 1 95.88 17 ALA B CA 1
ATOM 596 C C . ALA B 1 17 ? 5.133 2.16 4.727 1 95.88 17 ALA B C 1
ATOM 598 O O . ALA B 1 17 ? 4.676 1.098 4.297 1 95.88 17 ALA B O 1
ATOM 599 N N . ALA B 1 18 ? 6.445 2.377 4.844 1 97.19 18 ALA B N 1
ATOM 600 C CA . ALA B 1 18 ? 7.438 1.377 4.453 1 97.19 18 ALA B CA 1
ATOM 601 C C . ALA B 1 18 ? 7.352 0.143 5.348 1 97.19 18 ALA B C 1
ATOM 603 O O . ALA B 1 18 ? 7.473 -0.987 4.871 1 97.19 18 ALA B O 1
ATOM 604 N N . LEU B 1 19 ? 7.16 0.35 6.586 1 97.31 19 LEU B N 1
ATOM 605 C CA . LEU B 1 19 ? 6.996 -0.759 7.516 1 97.31 19 LEU B CA 1
ATOM 606 C C . LEU B 1 19 ? 5.762 -1.585 7.168 1 97.31 19 LEU B C 1
ATOM 608 O O . LEU B 1 19 ? 5.812 -2.816 7.18 1 97.31 19 LEU B O 1
ATOM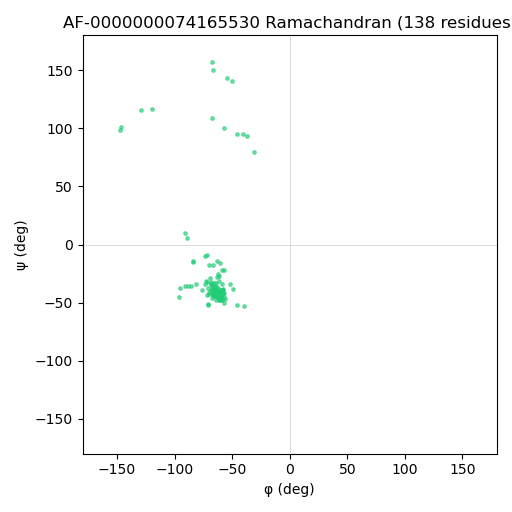 612 N N . ALA B 1 20 ? 4.734 -0.895 6.895 1 97.88 20 ALA B N 1
ATOM 613 C CA . ALA B 1 20 ? 3.488 -1.56 6.523 1 97.88 20 ALA B CA 1
ATOM 614 C C . ALA B 1 20 ? 3.666 -2.402 5.266 1 97.88 20 ALA B C 1
ATOM 616 O O . ALA B 1 20 ? 3.248 -3.562 5.223 1 97.88 20 ALA B O 1
ATOM 617 N N . ALA B 1 21 ? 4.254 -1.799 4.316 1 98.19 21 ALA B N 1
ATOM 618 C CA . ALA B 1 21 ? 4.52 -2.512 3.068 1 98.19 21 ALA B CA 1
ATOM 619 C C . ALA B 1 21 ? 5.383 -3.744 3.314 1 98.19 21 ALA B C 1
ATOM 621 O O . ALA B 1 21 ? 5.094 -4.828 2.797 1 98.19 21 ALA B O 1
ATOM 622 N N . GLY B 1 22 ? 6.434 -3.594 4.039 1 98.12 22 GLY B N 1
ATOM 623 C CA . GLY B 1 22 ? 7.305 -4.715 4.352 1 98.12 22 GLY B CA 1
ATOM 624 C C . GLY B 1 22 ? 6.59 -5.848 5.07 1 98.12 22 GLY B C 1
ATOM 625 O O . GLY B 1 22 ? 6.805 -7.02 4.762 1 98.12 22 GLY B O 1
ATOM 626 N N . TYR B 1 23 ? 5.828 -5.434 5.945 1 98.19 23 TYR B N 1
ATOM 627 C CA . TYR B 1 23 ? 5.059 -6.414 6.699 1 98.19 23 TYR B CA 1
ATOM 628 C C . TYR B 1 23 ? 4.117 -7.191 5.785 1 98.19 23 TYR B C 1
ATOM 630 O O . TYR B 1 23 ? 4.023 -8.414 5.879 1 98.19 23 TYR B O 1
ATOM 638 N N . ALA B 1 24 ? 3.445 -6.551 4.965 1 98.44 24 ALA B N 1
ATOM 639 C CA . ALA B 1 24 ? 2.582 -7.195 3.979 1 98.44 24 ALA B CA 1
ATOM 640 C C . ALA B 1 24 ? 3.385 -8.125 3.068 1 98.44 24 ALA B C 1
ATOM 642 O O . ALA B 1 24 ? 2.98 -9.258 2.816 1 98.44 24 ALA B O 1
ATOM 643 N N . GLU B 1 25 ? 4.531 -7.672 2.604 1 98.56 25 GLU B N 1
ATOM 644 C CA . GLU B 1 25 ? 5.363 -8.422 1.665 1 98.56 25 GLU B CA 1
ATOM 645 C C . GLU B 1 25 ? 5.91 -9.688 2.307 1 98.56 25 GLU B C 1
ATOM 647 O O . GLU B 1 25 ? 6.098 -10.703 1.628 1 98.56 25 GLU B O 1
ATOM 652 N N . ARG B 1 26 ? 6.141 -9.547 3.574 1 98.31 26 ARG B N 1
ATOM 653 C CA . ARG B 1 26 ? 6.617 -10.742 4.273 1 98.31 26 ARG B CA 1
ATOM 654 C C . ARG B 1 26 ? 5.645 -11.898 4.102 1 98.31 26 ARG B C 1
ATOM 656 O O . ARG B 1 26 ? 6.059 -13.023 3.791 1 98.31 26 ARG B O 1
ATOM 663 N N . GLY B 1 27 ? 4.414 -11.664 4.293 1 98.25 27 GLY B N 1
ATOM 664 C CA . GLY B 1 27 ? 3.406 -12.703 4.164 1 98.25 27 GLY B CA 1
ATOM 665 C C . GLY B 1 27 ? 3.17 -13.125 2.729 1 98.25 27 GLY B C 1
ATOM 666 O O . GLY B 1 27 ? 3.234 -14.32 2.41 1 98.25 27 GLY B O 1
ATOM 667 N N . ILE B 1 28 ? 2.939 -12.234 1.921 1 98.62 28 ILE B N 1
ATOM 668 C CA . ILE B 1 28 ? 2.611 -12.5 0.523 1 98.62 28 ILE B CA 1
ATOM 669 C C . ILE B 1 28 ? 3.795 -13.172 -0.165 1 98.62 28 ILE B C 1
ATOM 671 O O . ILE B 1 28 ? 3.621 -14.164 -0.878 1 98.62 28 ILE B O 1
ATOM 675 N N . GLY B 1 29 ? 4.988 -12.656 0.059 1 98.44 29 GLY B N 1
ATOM 676 C CA . GLY B 1 29 ? 6.184 -13.211 -0.559 1 98.44 29 GLY B CA 1
ATOM 677 C C . GLY B 1 29 ? 6.469 -14.641 -0.133 1 98.44 29 GLY B C 1
ATOM 678 O O . GLY B 1 29 ? 6.855 -15.469 -0.956 1 98.44 29 GLY B O 1
ATOM 679 N N . SER B 1 30 ? 6.289 -14.812 1.117 1 98.44 30 SER B N 1
ATOM 680 C CA . SER B 1 30 ? 6.488 -16.172 1.617 1 98.44 30 SER B CA 1
ATOM 681 C C . SER B 1 30 ? 5.547 -17.156 0.931 1 98.44 30 SER B C 1
ATOM 683 O O . SER B 1 30 ? 5.969 -18.234 0.519 1 98.44 30 SER B O 1
ATOM 685 N N . ALA B 1 31 ? 4.328 -16.812 0.839 1 98.44 31 ALA B N 1
ATOM 686 C CA . ALA B 1 31 ? 3.354 -17.656 0.159 1 98.44 31 ALA B CA 1
ATOM 687 C C . ALA B 1 31 ? 3.695 -17.812 -1.32 1 98.44 31 ALA B C 1
ATOM 689 O O . ALA B 1 31 ? 3.551 -18.891 -1.89 1 98.44 31 ALA B O 1
ATOM 690 N N . ALA B 1 32 ? 4.18 -16.797 -1.88 1 98.5 32 ALA B N 1
ATOM 691 C CA . ALA B 1 32 ? 4.523 -16.797 -3.299 1 98.5 32 ALA B CA 1
ATOM 692 C C . ALA B 1 32 ? 5.672 -17.75 -3.588 1 98.5 32 ALA B C 1
ATOM 694 O O . ALA B 1 32 ? 5.645 -18.484 -4.582 1 98.5 32 ALA B O 1
ATOM 695 N N . VAL B 1 33 ? 6.648 -17.719 -2.754 1 98.06 33 VAL B N 1
ATOM 696 C CA . VAL B 1 33 ? 7.793 -18.609 -2.936 1 98.06 33 VAL B CA 1
ATOM 697 C C . VAL B 1 33 ? 7.328 -20.062 -2.902 1 98.06 33 VAL B C 1
ATOM 699 O O . VAL B 1 33 ? 7.766 -20.891 -3.713 1 98.06 33 VAL B O 1
ATOM 702 N N . GLY B 1 34 ? 6.453 -20.344 -2.037 1 96.75 34 GLY B N 1
ATOM 703 C CA . GLY B 1 34 ? 5.891 -21.672 -1.99 1 96.75 34 GLY B CA 1
ATOM 704 C C . GLY B 1 34 ? 5.152 -22.062 -3.258 1 96.75 34 GLY B C 1
ATOM 705 O O . GLY B 1 34 ? 5.328 -23.156 -3.781 1 96.75 34 GLY B O 1
ATOM 706 N N . ALA B 1 35 ? 4.398 -21.266 -3.73 1 97.56 35 ALA B N 1
ATOM 707 C CA . ALA B 1 35 ? 3.623 -21.516 -4.941 1 97.56 35 ALA B CA 1
ATOM 708 C C . ALA B 1 35 ? 4.539 -21.688 -6.152 1 97.56 35 ALA B C 1
ATOM 710 O O . ALA B 1 35 ? 4.32 -22.578 -6.984 1 97.56 35 ALA B O 1
ATOM 711 N N . ILE B 1 36 ? 5.562 -20.859 -6.23 1 97.06 36 ILE B N 1
ATOM 712 C CA . ILE B 1 36 ? 6.492 -20.891 -7.352 1 97.06 36 ILE B CA 1
ATOM 713 C C . ILE B 1 36 ? 7.309 -22.172 -7.324 1 97.06 36 ILE B C 1
ATOM 715 O O . ILE B 1 36 ? 7.629 -22.734 -8.375 1 97.06 36 ILE B O 1
ATOM 719 N N . ALA B 1 37 ? 7.578 -22.609 -6.184 1 96.94 37 ALA B N 1
ATOM 720 C CA . ALA B 1 37 ? 8.297 -23.875 -6.035 1 96.94 37 ALA B CA 1
ATOM 721 C C . ALA B 1 37 ? 7.504 -25.031 -6.633 1 96.94 37 ALA B C 1
ATOM 723 O O . ALA B 1 37 ? 8.078 -25.953 -7.195 1 96.94 37 ALA B O 1
ATOM 724 N N . GLU B 1 38 ? 6.211 -24.844 -6.547 1 95.75 38 GLU B N 1
ATOM 725 C CA . GLU B 1 38 ? 5.328 -25.875 -7.062 1 95.75 38 GLU B CA 1
ATOM 726 C C . GLU B 1 38 ? 5.086 -25.703 -8.562 1 95.75 38 GLU B C 1
ATOM 728 O O . GLU B 1 38 ? 5.008 -26.688 -9.297 1 95.75 38 GLU B O 1
ATOM 733 N N . ASP B 1 39 ? 5.016 -24.422 -9.047 1 97 39 ASP B N 1
ATOM 734 C CA . ASP B 1 39 ? 4.766 -24.094 -10.445 1 97 39 ASP B CA 1
ATOM 735 C C . ASP B 1 39 ? 5.504 -22.812 -10.852 1 97 39 ASP B C 1
ATOM 737 O O . ASP B 1 39 ? 5.008 -21.703 -10.641 1 97 39 ASP B O 1
ATOM 741 N N . PRO B 1 40 ? 6.559 -22.875 -11.492 1 97.25 40 PRO B N 1
ATOM 742 C CA . PRO B 1 40 ? 7.398 -21.719 -11.852 1 97.25 40 PRO B CA 1
ATOM 743 C C . PRO B 1 40 ? 6.688 -20.734 -12.766 1 97.25 40 PRO B C 1
ATOM 745 O O . PRO B 1 40 ? 7.113 -19.578 -12.883 1 97.25 40 PRO B O 1
ATOM 748 N N . ASP B 1 41 ? 5.605 -21.234 -13.289 1 96.88 41 ASP B N 1
ATOM 749 C CA . ASP B 1 41 ? 4.867 -20.328 -14.172 1 96.88 41 ASP B CA 1
ATOM 750 C C . ASP B 1 41 ? 4.133 -19.25 -13.367 1 96.88 41 ASP B C 1
ATOM 752 O O . ASP B 1 41 ? 3.658 -18.266 -13.938 1 96.88 41 ASP B O 1
ATOM 756 N N . LEU B 1 42 ? 4.129 -19.453 -12.102 1 97 42 LEU B N 1
ATOM 757 C CA . LEU B 1 42 ? 3.447 -18.5 -11.234 1 97 42 LEU B CA 1
ATOM 758 C C . LEU B 1 42 ? 4.398 -17.406 -10.773 1 97 42 LEU B C 1
ATOM 760 O O . LEU B 1 42 ? 4.031 -16.562 -9.953 1 97 42 LEU B O 1
ATOM 764 N N . PHE B 1 43 ? 5.582 -17.297 -11.297 1 97.12 43 PHE B N 1
ATOM 765 C CA . PHE B 1 43 ? 6.574 -16.297 -10.914 1 97.12 43 PHE B CA 1
ATOM 766 C C . PHE B 1 43 ? 6.035 -14.898 -11.133 1 97.12 43 PHE B C 1
ATOM 768 O O . PHE B 1 43 ? 6.09 -14.062 -10.227 1 97.12 43 PHE B O 1
ATOM 775 N N . GLY B 1 44 ? 5.434 -14.758 -12.211 1 97.31 44 GLY B N 1
ATOM 776 C CA . GLY B 1 44 ? 4.922 -13.43 -12.523 1 97.31 44 GLY B CA 1
ATOM 777 C C . GLY B 1 44 ? 3.795 -13 -11.609 1 97.31 44 GLY B C 1
ATOM 778 O O . GLY B 1 44 ? 3.803 -11.875 -11.094 1 97.31 44 GLY B O 1
ATOM 779 N N . THR B 1 45 ? 2.891 -13.867 -11.406 1 96.56 45 THR B N 1
ATOM 780 C CA . THR B 1 45 ? 1.745 -13.594 -10.547 1 96.56 45 THR B CA 1
ATOM 781 C C . THR B 1 45 ? 2.193 -13.367 -9.109 1 96.56 45 THR B C 1
ATOM 783 O O . THR B 1 45 ? 1.727 -12.43 -8.445 1 96.56 45 THR B O 1
ATOM 786 N N . GLY B 1 46 ? 3.148 -14.227 -8.672 1 97.38 46 GLY B N 1
ATOM 787 C CA . GLY B 1 46 ? 3.691 -14.078 -7.332 1 97.38 46 GLY B CA 1
ATOM 788 C C . GLY B 1 46 ? 4.418 -12.758 -7.133 1 97.38 46 GLY B C 1
ATOM 789 O O . GLY B 1 46 ? 4.273 -12.117 -6.09 1 97.38 46 GLY B O 1
ATOM 790 N N . LEU B 1 47 ? 5.141 -12.359 -8.148 1 97.94 47 LEU B N 1
ATOM 791 C CA . LEU B 1 47 ? 5.891 -11.109 -8.086 1 97.94 47 LEU B CA 1
ATOM 792 C C . LEU B 1 47 ? 4.949 -9.914 -8.031 1 97.94 47 LEU B C 1
ATOM 794 O O . LEU B 1 47 ? 5.176 -8.969 -7.273 1 97.94 47 LEU B O 1
ATOM 798 N N . ILE B 1 48 ? 3.879 -9.977 -8.766 1 98.12 48 ILE B N 1
ATOM 799 C CA . ILE B 1 48 ? 2.928 -8.875 -8.836 1 98.12 48 ILE B CA 1
ATOM 800 C C . ILE B 1 48 ? 2.258 -8.688 -7.473 1 98.12 48 ILE B C 1
ATOM 802 O O . ILE B 1 48 ? 2.174 -7.57 -6.961 1 98.12 48 ILE B O 1
ATOM 806 N N . LEU B 1 49 ? 1.862 -9.828 -6.887 1 98.38 49 LEU B N 1
ATOM 807 C CA . LEU B 1 49 ? 1.199 -9.758 -5.59 1 98.38 49 LEU B CA 1
ATOM 808 C C . LEU B 1 49 ? 2.17 -9.297 -4.508 1 98.38 49 LEU B C 1
ATOM 810 O O . LEU B 1 49 ? 1.783 -8.57 -3.59 1 98.38 49 LEU B O 1
ATOM 814 N N . THR B 1 50 ? 3.438 -9.672 -4.629 1 98.38 50 THR B N 1
ATOM 815 C CA . THR B 1 50 ? 4.438 -9.344 -3.621 1 98.38 50 THR B CA 1
ATOM 816 C C . THR B 1 50 ? 4.809 -7.867 -3.688 1 98.38 50 THR B C 1
ATOM 818 O O . THR B 1 50 ? 5.059 -7.238 -2.658 1 98.38 50 THR B O 1
ATOM 821 N N . VAL B 1 51 ? 4.816 -7.254 -4.906 1 97.94 51 VAL B N 1
ATOM 822 C CA . VAL B 1 51 ? 5.234 -5.863 -5.062 1 97.94 51 VAL B CA 1
ATOM 823 C C . VAL B 1 51 ? 4.059 -4.934 -4.77 1 97.94 51 VAL B C 1
ATOM 825 O O . VAL B 1 51 ? 4.254 -3.752 -4.48 1 97.94 51 VAL B O 1
ATOM 828 N N . LEU B 1 52 ? 2.834 -5.457 -4.727 1 98.19 52 LEU B N 1
ATOM 829 C CA . LEU B 1 52 ? 1.602 -4.684 -4.625 1 98.19 52 LEU B CA 1
ATOM 830 C C . LEU B 1 52 ? 1.614 -3.805 -3.379 1 98.19 52 LEU B C 1
ATOM 832 O O . LEU B 1 52 ? 1.28 -2.619 -3.445 1 98.19 52 LEU B O 1
ATOM 836 N N . PRO B 1 53 ? 2.111 -4.184 -2.262 1 98.31 53 PRO B N 1
ATOM 837 C CA . PRO B 1 53 ? 2.09 -3.354 -1.055 1 98.31 53 PRO B CA 1
ATOM 838 C C . PRO B 1 53 ? 3.021 -2.148 -1.151 1 98.31 53 PRO B C 1
ATOM 840 O O . PRO B 1 53 ? 2.896 -1.204 -0.367 1 98.31 53 PRO B O 1
ATOM 843 N N . GLU B 1 54 ? 4.016 -2.111 -2.1 1 97.81 54 GLU B N 1
ATOM 844 C CA . GLU B 1 54 ? 4.895 -0.962 -2.301 1 97.81 54 GLU B CA 1
ATOM 845 C C . GLU B 1 54 ? 4.094 0.299 -2.605 1 97.81 54 GLU B C 1
ATOM 847 O O . GLU B 1 54 ? 4.582 1.414 -2.414 1 97.81 54 GLU B O 1
ATOM 852 N N . THR B 1 55 ? 2.832 0.085 -3.088 1 96.75 55 THR B N 1
ATOM 853 C CA . THR B 1 55 ? 1.969 1.214 -3.416 1 96.75 55 THR B CA 1
ATOM 854 C C . THR B 1 55 ? 1.688 2.059 -2.176 1 96.75 55 THR B C 1
ATOM 856 O O . THR B 1 55 ? 1.503 3.273 -2.273 1 96.75 55 THR B O 1
ATOM 859 N N . LEU B 1 56 ? 1.745 1.438 -1.063 1 96.94 56 LEU B N 1
ATOM 860 C CA . LEU B 1 56 ? 1.54 2.17 0.181 1 96.94 56 LEU B CA 1
ATOM 861 C C . LEU B 1 56 ? 2.629 3.219 0.38 1 96.94 56 LEU B C 1
ATOM 863 O O . LEU B 1 56 ? 2.344 4.344 0.797 1 96.94 56 LEU B O 1
ATOM 867 N N . VAL B 1 57 ? 3.846 2.85 0.112 1 95.25 57 VAL B N 1
ATOM 868 C CA . VAL B 1 57 ? 4.973 3.764 0.263 1 95.25 57 VAL B CA 1
ATOM 869 C C . VAL B 1 57 ? 4.914 4.84 -0.82 1 95.25 57 VAL B C 1
ATOM 871 O O . VAL B 1 57 ? 5.156 6.016 -0.546 1 95.25 57 VAL B O 1
ATOM 874 N N . ILE B 1 58 ? 4.57 4.453 -2.02 1 93.88 58 ILE B N 1
ATOM 875 C CA . ILE B 1 58 ? 4.469 5.398 -3.127 1 93.88 58 ILE B CA 1
ATOM 876 C C . ILE B 1 58 ? 3.41 6.453 -2.814 1 93.88 58 ILE B C 1
ATOM 878 O O . ILE B 1 58 ? 3.646 7.648 -2.996 1 93.88 58 ILE B O 1
ATOM 882 N N . LEU B 1 59 ? 2.312 6.012 -2.33 1 90.19 59 LEU B N 1
ATOM 883 C CA . LEU B 1 59 ? 1.248 6.945 -1.981 1 90.19 59 LEU B CA 1
ATOM 884 C C . LEU B 1 59 ? 1.707 7.914 -0.895 1 90.19 59 LEU B C 1
ATOM 886 O O . LEU B 1 59 ? 1.414 9.109 -0.957 1 90.19 59 LEU B O 1
ATOM 890 N N . ALA B 1 60 ? 2.385 7.375 0.036 1 90.12 60 ALA B N 1
ATOM 891 C CA . ALA B 1 60 ? 2.9 8.234 1.1 1 90.12 60 ALA B CA 1
ATOM 892 C C . ALA B 1 60 ? 3.863 9.281 0.543 1 90.12 60 ALA B C 1
ATOM 894 O O . ALA B 1 60 ? 3.826 10.445 0.949 1 90.12 60 ALA B O 1
ATOM 895 N N . LEU B 1 61 ? 4.707 8.875 -0.359 1 88.19 61 LEU B N 1
ATOM 896 C CA . LEU B 1 61 ? 5.68 9.781 -0.962 1 88.19 61 LEU B CA 1
ATOM 897 C C . LEU B 1 61 ? 4.984 10.875 -1.771 1 88.19 61 LEU B C 1
ATOM 899 O O . LEU B 1 61 ? 5.387 12.039 -1.724 1 88.19 61 LEU B O 1
ATOM 903 N N . VAL B 1 62 ? 3.986 10.484 -2.436 1 82.81 62 VAL B N 1
ATOM 904 C CA . VAL B 1 62 ? 3.229 11.438 -3.236 1 82.81 62 VAL B CA 1
ATOM 905 C C . VAL B 1 62 ? 2.57 12.469 -2.322 1 82.81 62 VAL B C 1
ATOM 907 O O . VAL B 1 62 ? 2.576 13.672 -2.619 1 82.81 62 VAL B O 1
ATOM 910 N N . VAL B 1 63 ? 2.17 12.055 -1.228 1 76.94 63 VAL B N 1
ATOM 911 C CA . VAL B 1 63 ? 1.483 12.938 -0.29 1 76.94 63 VAL B CA 1
ATOM 912 C C . VAL B 1 63 ? 2.479 13.922 0.316 1 76.94 63 VAL B C 1
ATOM 914 O O . VAL B 1 63 ? 2.186 15.117 0.437 1 76.94 63 VAL B O 1
ATOM 917 N N . VAL B 1 64 ? 3.568 13.461 0.658 1 77.25 64 VAL B N 1
ATOM 918 C CA . VAL B 1 64 ? 4.559 14.305 1.316 1 77.25 64 VAL B CA 1
ATOM 919 C C . VAL B 1 64 ? 5.105 15.328 0.325 1 77.25 64 VAL B C 1
ATOM 921 O O . VAL B 1 64 ? 5.434 16.453 0.704 1 77.25 64 VAL B O 1
ATOM 924 N N . PHE B 1 65 ? 5.086 14.93 -0.877 1 74.88 65 PHE B N 1
ATOM 925 C CA . PHE B 1 65 ? 5.668 15.844 -1.857 1 74.88 65 PHE B CA 1
ATOM 926 C C . PHE B 1 65 ? 4.605 16.781 -2.426 1 74.88 65 PHE B C 1
ATOM 928 O O . PHE B 1 65 ? 4.914 17.906 -2.83 1 74.88 65 PHE B O 1
ATOM 935 N N . VAL B 1 66 ? 3.389 16.391 -2.633 1 65.69 66 VAL B N 1
ATOM 936 C CA . VAL B 1 66 ? 2.385 17.172 -3.344 1 65.69 66 VAL B CA 1
ATOM 937 C C . VAL B 1 66 ? 1.516 17.938 -2.342 1 65.69 66 VAL B C 1
ATOM 939 O O . VAL B 1 66 ? 0.978 19 -2.656 1 65.69 66 VAL B O 1
ATOM 942 N N . VAL B 1 67 ? 1.118 17.266 -1.346 1 57.47 67 VAL B N 1
ATOM 943 C CA . VAL B 1 67 ? 0.208 17.969 -0.454 1 57.47 67 VAL B CA 1
ATOM 944 C C . VAL B 1 67 ? 0.868 19.25 0.045 1 57.47 67 VAL B C 1
ATOM 946 O O . VAL B 1 67 ? 1.92 19.203 0.688 1 57.47 67 VAL B O 1
ATOM 949 N N . PRO B 1 68 ? 0.438 20.328 -0.635 1 50.12 68 PRO B N 1
ATOM 950 C CA . PRO B 1 68 ? 0.844 21.641 -0.131 1 50.12 68 PRO B CA 1
ATOM 951 C C . PRO B 1 68 ? 0.793 21.734 1.393 1 50.12 68 PRO B C 1
ATOM 953 O O . PRO B 1 68 ? -0 21.031 2.029 1 50.12 68 PRO B O 1
ATOM 956 N N . THR B 1 69 ? 1.998 21.484 2.016 1 48.62 69 THR B N 1
ATOM 957 C CA . THR B 1 69 ? 1.917 21.828 3.432 1 48.62 69 THR B CA 1
ATOM 958 C C . THR B 1 69 ? 0.942 22.984 3.654 1 48.62 69 THR B C 1
ATOM 960 O O . THR B 1 69 ? 1.162 24.094 3.164 1 48.62 69 THR B O 1
ATOM 963 N N . PRO B 1 70 ? -0.261 22.656 3.652 1 39.06 70 PRO B N 1
ATOM 964 C CA . PRO B 1 70 ? -1.047 23.859 3.887 1 39.06 70 PRO B CA 1
ATOM 965 C C . PRO B 1 70 ? -0.413 24.781 4.926 1 39.06 70 PRO B C 1
ATOM 96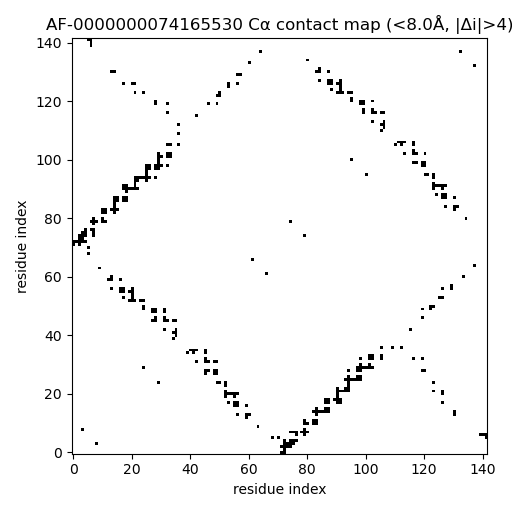7 O O . PRO B 1 70 ? -0.726 25.984 4.973 1 39.06 70 PRO B O 1
ATOM 970 N N . PHE B 1 71 ? -0.058 24.266 6.203 1 31.36 71 PHE B N 1
ATOM 971 C CA . PHE B 1 71 ? 0.26 25.25 7.223 1 31.36 71 PHE B CA 1
ATOM 972 C C . PHE B 1 71 ? 1.649 25.828 6.992 1 31.36 71 PHE B C 1
ATOM 974 O O . PHE B 1 71 ? 2.516 25.172 6.41 1 31.36 71 PHE B O 1
#

Organism: Halobacterium salinarum (strain ATCC 700922 / JCM 11081 / NRC-1) (NCBI:txid64091)

Secondary structure (DSSP, 8-state):
--SB-HHHHHHHHHHHHHHHHHHHHHHHHHHHHHHHHH-GGGHHHHHHHHHTTHHHHHHHHHHHHHS----/--SB-HHHHHHHHHHHHH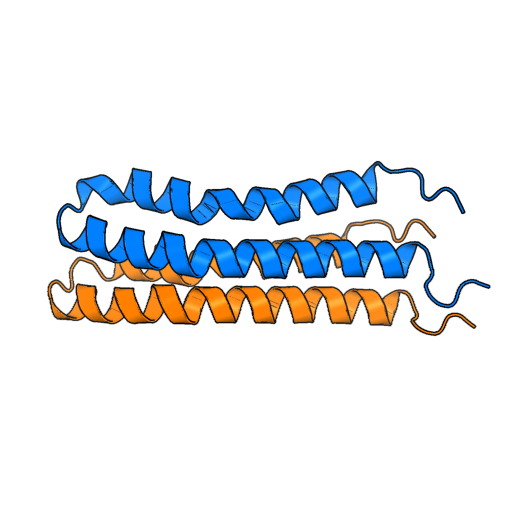HHHHHHHHHHHHHHHHHHHH-GGGHHHHHHHHHTTHHHHHHHHHHHHHS----

InterPro domains:
  IPR000245 V-ATPase proteolipid subunit [PR00122] (19-45)
  IPR000245 V-ATPase proteolipid subunit [PR00122] (46-69)
  IPR002379 V-ATPase proteolipid subunit C-like domain [PF00137] (9-66)
  IPR035921 F/V-ATP synthase subunit C superfamily [G3DSA:1.20.120.610] (3-69)
  IPR035921 F/V-ATP synthase subunit C superfamily [SSF81333] (9-67)

Radius of gyration: 17.38 Å; Cα contacts (8 Å, |Δi|>4): 212; chains: 2; bounding box: 20×52×35 Å

Nearest PDB structures (foldseek):
  8ywt-assembly1_Z  TM=8.813E-01  e=3.077E-03  Thermus thermophilus HB8
  8ywt-assembly1_Q  TM=8.780E-01  e=3.267E-03  Thermus thermophilus HB8
  8yy0-assembly1_U  TM=8.698E-01  e=3.910E-03  Thermus thermophilus HB8
  6ly9-assembly1_P  TM=8.760E-01  e=4.151E-03  Thermus thermophilus HB8
  5gar-assembly1_W  TM=7.780E-01  e=3.077E-03  Thermus thermophilus

pLDDT: mean 88.83, std 14.56, range [31.36, 98.62]

Sequence (142 aa):
MPAITPKAAAALAVGLAALAAGYAERGIGSAAVGAIAEDPDLFGTGLILTVLPETLVILALVVVFVVPTPFMPAITPKAAAALAVGLAALAAGYAERGIGSAAVGAIAEDPDLFGTGLILTVLPETLVILALVVVFVVPTPF

Solvent-accessible surface area (backbone atoms only — not comparable to full-atom values): 6936 Å² total; per-residue (Å²): 125,60,56,59,35,70,60,21,49,42,24,46,48,34,14,52,25,20,34,53,20,15,57,50,26,14,55,45,27,23,51,26,37,56,51,26,67,75,39,66,83,40,45,63,60,29,47,52,61,31,52,51,36,54,51,44,32,52,50,37,49,51,46,56,71,61,49,70,70,80,123,126,50,77,42,46,54,70,56,22,40,54,49,18,35,50,35,8,43,50,12,17,49,55,13,27,54,39,17,38,54,37,22,53,56,38,25,74,77,38,66,83,40,46,63,62,33,49,52,60,30,53,52,39,51,51,43,30,50,53,39,50,51,44,63,70,58,50,67,70,80,119

Foldseek 3Di:
DDPADLVRVLVVQLVVLVVQLVVQLVVLLVVLVVVCVVPVVCVVVSVCSSCVSVVSNVVSVVCSVPVPPPD/DDPADLVRVLVVQLVVLVVQLVVQLVVLLVVLVVVCVVPVVCVVVSVCSNCVSVVSNVVSVCCSVPVPPPD